Protein AF-A0A2V7G7F1-F1 (afdb_monomer_lite)

Structure (mmCIF, N/CA/C/O backbone):
data_AF-A0A2V7G7F1-F1
#
_entry.id   AF-A0A2V7G7F1-F1
#
loop_
_atom_site.group_PDB
_atom_site.id
_atom_site.type_symbol
_atom_site.label_atom_id
_atom_site.label_alt_id
_atom_site.label_comp_id
_atom_site.label_asym_id
_atom_site.label_ent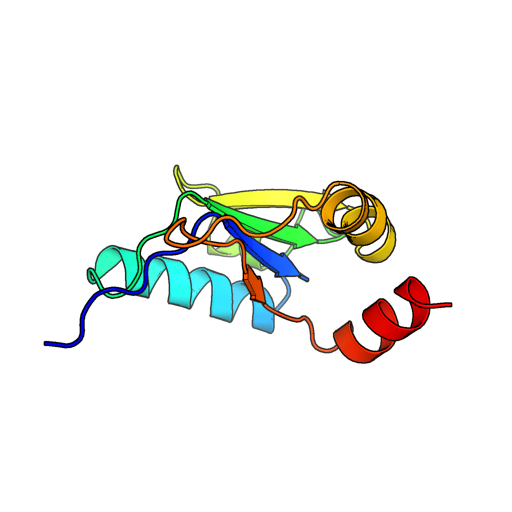ity_id
_atom_site.label_seq_id
_atom_site.pdbx_PDB_ins_code
_atom_site.Cartn_x
_atom_site.Cartn_y
_atom_site.Cartn_z
_atom_site.occupancy
_atom_site.B_iso_or_equiv
_atom_site.auth_seq_id
_atom_site.auth_comp_id
_atom_site.auth_asym_id
_atom_site.auth_atom_id
_atom_site.pdbx_PDB_model_num
ATOM 1 N N . MET A 1 1 ? -7.784 10.931 22.889 1.00 53.09 1 MET A N 1
ATOM 2 C CA . MET A 1 1 ? -7.395 9.841 21.968 1.00 53.09 1 MET A CA 1
ATOM 3 C C . MET A 1 1 ? -7.402 10.437 20.573 1.00 53.09 1 MET A C 1
ATOM 5 O O . MET A 1 1 ? -8.347 11.156 20.287 1.00 53.09 1 MET A O 1
ATOM 9 N N . SER A 1 2 ? -6.351 10.255 19.772 1.00 69.06 2 SER A N 1
ATOM 10 C CA . SER A 1 2 ? -6.342 10.740 18.385 1.00 69.06 2 SER A CA 1
ATOM 11 C C . SER A 1 2 ? -7.410 10.019 17.562 1.00 69.06 2 SER A C 1
ATOM 13 O O . SER A 1 2 ? -7.611 8.818 17.755 1.00 69.06 2 SER A O 1
ATOM 15 N N . GLU A 1 3 ? -8.092 10.766 16.697 1.00 82.38 3 GLU A N 1
ATOM 16 C CA . GLU A 1 3 ? -9.078 10.251 15.744 1.00 82.38 3 GLU A CA 1
ATOM 17 C C . GLU A 1 3 ? -8.420 9.252 14.780 1.00 82.38 3 GLU A C 1
ATOM 19 O O . GLU A 1 3 ? -7.243 9.399 14.432 1.00 82.38 3 GLU A O 1
ATOM 24 N N . ALA A 1 4 ? -9.153 8.199 14.408 1.00 86.81 4 ALA A N 1
ATOM 25 C CA . ALA A 1 4 ? -8.658 7.184 13.487 1.00 86.81 4 ALA A CA 1
ATOM 26 C C . ALA A 1 4 ? -8.526 7.773 12.078 1.00 86.81 4 ALA A C 1
ATOM 28 O O . ALA A 1 4 ? -9.436 8.429 11.573 1.00 86.81 4 ALA A O 1
ATOM 29 N N . ILE A 1 5 ? -7.394 7.517 11.426 1.00 90.25 5 ILE A N 1
AT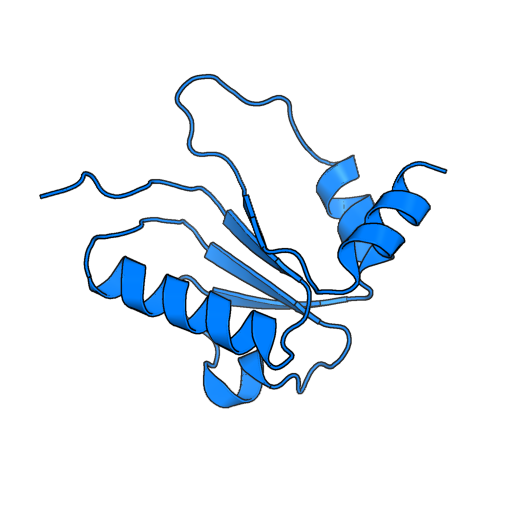OM 30 C CA . ILE A 1 5 ? -7.192 7.949 10.041 1.00 90.25 5 ILE A CA 1
ATOM 31 C C . ILE A 1 5 ? -8.035 7.047 9.140 1.00 90.25 5 ILE A C 1
ATOM 33 O O . ILE A 1 5 ? -7.857 5.830 9.165 1.00 90.25 5 ILE A O 1
ATOM 37 N N . THR A 1 6 ? -8.924 7.636 8.340 1.00 94.62 6 THR A N 1
ATOM 38 C CA . THR A 1 6 ? -9.756 6.894 7.383 1.00 94.62 6 THR A CA 1
ATOM 39 C C . THR A 1 6 ? -9.173 7.017 5.981 1.00 94.62 6 THR A C 1
ATOM 41 O O . THR A 1 6 ? -8.991 8.119 5.465 1.00 94.62 6 THR A O 1
ATOM 44 N N . MET A 1 7 ? -8.883 5.876 5.369 1.00 95.12 7 MET A N 1
ATOM 45 C CA . MET A 1 7 ? -8.355 5.742 4.012 1.00 95.12 7 MET A CA 1
ATOM 46 C C . MET A 1 7 ? -9.307 4.864 3.199 1.00 95.12 7 MET A C 1
ATOM 48 O O . MET A 1 7 ? -10.164 4.178 3.758 1.00 95.12 7 MET A O 1
ATOM 52 N N . ARG A 1 8 ? -9.174 4.868 1.875 1.00 95.44 8 ARG A N 1
ATOM 53 C CA . ARG A 1 8 ? -9.891 3.926 1.017 1.00 95.44 8 ARG A CA 1
ATOM 54 C C . ARG A 1 8 ? -9.049 2.671 0.816 1.00 95.44 8 ARG A C 1
ATOM 56 O O . ARG A 1 8 ? -9.170 1.765 1.635 1.00 95.44 8 ARG A O 1
ATOM 63 N N . ASP A 1 9 ? -8.177 2.620 -0.184 1.00 96.69 9 ASP A N 1
ATOM 64 C CA . ASP A 1 9 ? -7.206 1.534 -0.334 1.00 96.69 9 ASP A CA 1
ATOM 65 C C . ASP A 1 9 ? -5.788 1.998 0.011 1.00 96.69 9 ASP A C 1
ATOM 67 O O . ASP A 1 9 ? -5.429 3.161 -0.172 1.00 96.69 9 ASP A O 1
ATOM 71 N N . VAL A 1 10 ? -4.959 1.078 0.503 1.00 98.00 10 VAL A N 1
ATOM 72 C CA . VAL A 1 10 ? -3.537 1.320 0.763 1.00 98.00 10 VAL A CA 1
ATOM 73 C C . VAL A 1 10 ? -2.708 0.352 -0.067 1.00 98.00 10 VAL A C 1
ATOM 75 O O . VAL A 1 10 ? -2.623 -0.839 0.231 1.00 98.00 10 VAL A O 1
ATOM 78 N N . VAL A 1 11 ? -2.081 0.865 -1.117 1.00 97.94 11 VAL A N 1
ATOM 79 C CA . VAL A 1 11 ? -1.223 0.098 -2.016 1.00 97.94 11 VAL A CA 1
ATOM 80 C C . VAL A 1 11 ? 0.190 0.058 -1.446 1.00 97.94 11 VAL A C 1
ATOM 82 O O . VAL A 1 11 ? 0.835 1.092 -1.293 1.00 97.94 11 VAL A O 1
ATOM 85 N N . VAL A 1 12 ? 0.697 -1.131 -1.145 1.00 98.00 12 VAL A N 1
ATOM 86 C CA . VAL A 1 12 ? 2.064 -1.350 -0.667 1.00 98.00 12 VAL A CA 1
ATOM 87 C C . VAL A 1 12 ? 2.892 -1.933 -1.801 1.00 98.00 12 VAL A C 1
ATOM 89 O O . VAL A 1 12 ? 2.659 -3.064 -2.225 1.00 98.00 12 VAL A O 1
ATOM 92 N N . ILE A 1 13 ? 3.870 -1.168 -2.284 1.00 97.50 13 ILE A N 1
ATOM 93 C CA . ILE A 1 13 ? 4.713 -1.592 -3.404 1.00 97.50 13 ILE A CA 1
ATOM 94 C C . ILE A 1 13 ? 5.894 -2.404 -2.882 1.00 97.50 13 ILE A C 1
ATOM 96 O O . ILE A 1 13 ? 6.732 -1.913 -2.123 1.00 97.50 13 ILE A O 1
ATOM 100 N N . GLY A 1 14 ? 5.949 -3.657 -3.320 1.00 97.44 14 GLY A N 1
ATOM 101 C CA . GLY A 1 14 ? 6.902 -4.670 -2.901 1.00 97.44 14 GLY A CA 1
ATOM 102 C C . GLY A 1 14 ? 6.520 -5.315 -1.573 1.00 97.44 14 GLY A C 1
ATOM 103 O O . GLY A 1 14 ? 6.498 -4.671 -0.535 1.00 97.44 14 GLY A O 1
ATOM 104 N N . GLY A 1 15 ? 6.315 -6.625 -1.577 1.00 97.19 15 GLY A N 1
ATOM 105 C CA . GLY A 1 15 ? 6.121 -7.508 -0.431 1.00 97.19 15 GLY A CA 1
ATOM 106 C C . GLY A 1 15 ? 7.420 -8.002 0.216 1.00 97.19 15 GLY A C 1
ATOM 107 O O . GLY A 1 15 ? 7.394 -8.982 0.958 1.00 97.19 15 GLY A O 1
ATOM 108 N N . GLY A 1 16 ? 8.558 -7.346 -0.035 1.00 96.25 16 GLY A N 1
ATOM 109 C CA . GLY A 1 16 ? 9.832 -7.583 0.654 1.00 96.25 16 GLY A CA 1
ATOM 110 C C . GLY A 1 16 ? 9.817 -7.167 2.136 1.00 96.25 16 GLY A C 1
ATOM 111 O O . GLY A 1 16 ? 8.767 -7.068 2.771 1.00 96.25 16 GLY A O 1
ATOM 112 N N . CYS A 1 17 ? 10.989 -6.905 2.727 1.00 95.88 17 CYS A N 1
ATOM 113 C CA . CYS A 1 17 ? 11.098 -6.577 4.158 1.00 95.88 17 CYS A CA 1
ATOM 114 C C . CYS A 1 17 ? 10.291 -5.329 4.563 1.00 95.88 17 CYS A C 1
ATOM 116 O O . CYS A 1 17 ? 9.551 -5.378 5.545 1.00 95.88 17 CYS A O 1
ATOM 118 N N . TYR A 1 18 ? 10.390 -4.241 3.795 1.00 95.12 18 TYR A N 1
ATOM 119 C CA . TYR A 1 18 ? 9.677 -2.996 4.081 1.00 95.12 18 TYR A CA 1
ATOM 120 C C . TYR A 1 18 ? 8.168 -3.136 3.888 1.00 95.12 18 TYR A C 1
ATOM 122 O O . TYR A 1 18 ? 7.411 -2.756 4.777 1.00 95.12 18 TYR A O 1
ATOM 130 N N . GLY A 1 19 ? 7.714 -3.732 2.783 1.00 97.06 19 GLY A N 1
ATOM 131 C CA . GLY A 1 19 ? 6.280 -3.920 2.565 1.00 97.06 19 GLY A CA 1
ATOM 132 C C . GLY A 1 19 ? 5.638 -4.852 3.578 1.00 97.06 19 GLY A C 1
ATOM 133 O O . GLY A 1 19 ? 4.576 -4.532 4.104 1.00 97.06 19 GLY A O 1
ATOM 134 N N . THR A 1 20 ? 6.317 -5.946 3.942 1.00 98.06 20 THR A N 1
ATOM 135 C CA . THR A 1 20 ? 5.866 -6.832 5.029 1.00 98.06 20 THR A CA 1
ATOM 136 C C . THR A 1 20 ? 5.717 -6.053 6.333 1.00 98.06 20 THR A C 1
ATOM 138 O O . THR A 1 20 ? 4.708 -6.174 7.029 1.00 98.06 20 THR A O 1
ATOM 141 N N . PHE A 1 21 ? 6.703 -5.210 6.655 1.00 97.38 21 PHE A N 1
ATOM 142 C CA . PHE A 1 21 ? 6.650 -4.373 7.843 1.00 97.38 21 PHE A CA 1
ATOM 143 C C . PHE A 1 21 ? 5.452 -3.415 7.807 1.00 97.38 21 PHE A C 1
ATOM 145 O O . PHE A 1 21 ? 4.655 -3.423 8.745 1.00 97.38 21 PHE A O 1
ATOM 152 N N . TYR A 1 22 ? 5.282 -2.631 6.739 1.00 97.62 22 TYR A N 1
ATOM 153 C CA . TYR A 1 22 ? 4.206 -1.641 6.646 1.00 97.62 22 TYR A CA 1
ATOM 154 C C . TYR A 1 22 ? 2.814 -2.274 6.584 1.00 97.62 22 TYR A C 1
ATOM 156 O O . TYR A 1 22 ? 1.934 -1.847 7.331 1.00 97.62 22 TYR A O 1
ATOM 164 N N . ALA A 1 23 ? 2.620 -3.333 5.792 1.00 98.00 23 ALA A N 1
ATOM 165 C CA . ALA A 1 23 ? 1.362 -4.080 5.762 1.00 98.00 23 ALA A CA 1
ATOM 166 C C . ALA A 1 23 ? 1.015 -4.649 7.151 1.00 98.00 23 ALA A C 1
ATOM 168 O O . ALA A 1 23 ? -0.125 -4.552 7.606 1.00 98.00 23 ALA A O 1
ATOM 169 N N . GLY A 1 24 ? 2.015 -5.152 7.883 1.00 98.06 24 GLY A N 1
ATOM 170 C CA . GLY A 1 24 ? 1.845 -5.593 9.266 1.00 98.06 24 GLY A CA 1
ATOM 171 C C . GLY A 1 24 ? 1.502 -4.455 10.237 1.00 98.06 24 GLY A C 1
ATOM 172 O O . GLY A 1 24 ? 0.700 -4.652 11.151 1.00 98.06 24 GLY A O 1
ATOM 173 N N . GLN A 1 25 ? 2.074 -3.257 10.065 1.00 97.62 25 GLN A N 1
ATOM 174 C CA . GLN A 1 25 ? 1.713 -2.087 10.877 1.00 97.62 25 GLN A CA 1
ATOM 175 C C . GLN A 1 25 ? 0.288 -1.608 10.588 1.00 97.62 25 GLN A C 1
ATOM 177 O O . GLN A 1 25 ? -0.430 -1.288 11.531 1.00 97.62 25 GLN A O 1
ATOM 182 N N . LEU A 1 26 ? -0.148 -1.616 9.327 1.00 97.50 26 LEU A N 1
ATOM 183 C CA . LEU A 1 26 ? -1.517 -1.260 8.944 1.00 97.50 26 LEU A CA 1
ATOM 184 C C . LEU A 1 26 ? -2.537 -2.225 9.553 1.00 97.50 26 LEU A C 1
ATOM 186 O O . LEU A 1 26 ? -3.545 -1.779 10.103 1.00 97.50 26 LEU A O 1
ATOM 190 N N . ALA A 1 27 ? -2.259 -3.531 9.535 1.00 97.69 27 ALA A N 1
ATOM 191 C CA . ALA A 1 27 ? -3.111 -4.528 10.187 1.00 97.69 27 ALA A CA 1
ATOM 192 C C . ALA A 1 27 ? -3.204 -4.285 11.705 1.00 97.69 27 ALA A C 1
ATOM 194 O O . ALA A 1 27 ? -4.289 -4.271 12.285 1.00 97.69 27 ALA A O 1
ATOM 195 N N . LYS A 1 28 ? -2.067 -4.009 12.359 1.00 97.62 28 LYS A N 1
ATOM 196 C CA . LYS A 1 28 ? -2.025 -3.666 13.792 1.00 97.62 28 LYS A CA 1
ATOM 197 C C . LYS A 1 28 ? -2.744 -2.356 14.106 1.00 97.62 28 LYS A C 1
ATOM 199 O O . LYS A 1 28 ? -3.332 -2.244 15.177 1.00 97.62 28 LYS A O 1
ATOM 204 N N . ALA A 1 29 ? -2.660 -1.364 13.224 1.00 96.75 29 ALA A N 1
ATOM 205 C CA . ALA A 1 29 ? -3.323 -0.079 13.396 1.00 96.75 29 ALA A CA 1
ATOM 206 C C . ALA A 1 29 ? -4.844 -0.231 13.308 1.00 96.75 29 ALA A C 1
ATOM 208 O O . ALA A 1 29 ? -5.545 0.304 14.165 1.00 96.75 29 ALA A O 1
ATOM 209 N N . LYS A 1 30 ? -5.338 -1.017 12.346 1.00 96.44 30 LYS A N 1
ATOM 210 C CA . LYS A 1 30 ? -6.764 -1.328 12.208 1.00 96.44 30 LYS A CA 1
ATOM 211 C C . LYS A 1 30 ? -7.305 -2.130 13.386 1.00 96.44 30 LYS A C 1
ATOM 213 O O . LYS A 1 30 ? -8.293 -1.733 13.983 1.00 96.44 30 LYS A O 1
ATOM 218 N N . ALA A 1 31 ? -6.575 -3.148 13.844 1.00 96.25 31 ALA A N 1
ATOM 219 C CA . ALA A 1 31 ? -6.931 -3.904 15.052 1.00 96.25 31 ALA A CA 1
ATOM 220 C C . ALA A 1 31 ? -6.918 -3.077 16.359 1.00 96.25 31 ALA A C 1
ATOM 222 O O . ALA A 1 31 ? -7.362 -3.563 17.396 1.00 96.25 31 ALA A O 1
ATOM 223 N N . LYS A 1 32 ? -6.359 -1.860 16.339 1.00 96.56 32 LYS A N 1
ATOM 224 C CA . LYS A 1 32 ? -6.284 -0.937 17.484 1.00 96.56 32 LYS A CA 1
ATOM 225 C C . LYS A 1 32 ? -7.136 0.321 17.293 1.00 96.56 32 LYS A C 1
ATOM 227 O O . LYS A 1 32 ? -6.910 1.301 18.010 1.00 96.56 32 LYS A O 1
ATOM 232 N N . ASP A 1 33 ? -8.019 0.332 16.294 1.00 95.94 33 ASP A N 1
ATOM 233 C CA . ASP A 1 33 ? -8.871 1.474 15.943 1.00 95.94 33 ASP A CA 1
ATOM 234 C C . ASP A 1 33 ? -8.069 2.773 15.725 1.00 95.94 33 ASP A C 1
ATOM 236 O O . ASP A 1 33 ? -8.486 3.874 16.085 1.00 95.94 33 ASP A O 1
ATOM 240 N N . LYS A 1 34 ? -6.846 2.648 15.189 1.00 96.44 34 LYS A N 1
ATOM 241 C CA . LYS A 1 34 ? -5.972 3.783 14.836 1.00 96.44 34 LYS A CA 1
ATOM 242 C C . LYS A 1 34 ? -6.030 4.142 13.360 1.00 96.44 34 LYS A C 1
ATOM 244 O O . LYS A 1 34 ? -5.673 5.262 13.000 1.00 96.44 34 LYS A O 1
ATOM 249 N N . ALA A 1 35 ? -6.468 3.207 12.529 1.00 95.75 35 ALA A N 1
ATOM 250 C CA . ALA A 1 35 ? -6.667 3.400 11.106 1.00 95.75 35 ALA A CA 1
ATOM 251 C C . ALA A 1 35 ? -7.883 2.594 10.653 1.00 95.75 35 ALA A C 1
ATOM 253 O O . ALA A 1 35 ? -8.083 1.481 11.132 1.00 95.75 35 ALA A O 1
ATOM 254 N N . ASP A 1 36 ? -8.633 3.126 9.699 1.00 96.56 36 ASP A N 1
ATOM 255 C CA . ASP A 1 36 ? -9.599 2.355 8.930 1.00 96.56 36 ASP A CA 1
ATOM 256 C C . ASP A 1 36 ? -9.300 2.479 7.434 1.00 96.56 36 ASP A C 1
ATOM 258 O O . ASP A 1 36 ? -8.799 3.500 6.958 1.00 96.56 36 ASP A O 1
ATOM 262 N N . TYR A 1 37 ? -9.550 1.394 6.714 1.00 96.88 37 TYR A N 1
ATOM 263 C CA . TYR A 1 37 ? -9.347 1.270 5.276 1.00 96.88 37 TYR A CA 1
ATOM 264 C C . TYR A 1 37 ? -10.168 0.115 4.728 1.00 96.88 37 TYR A C 1
ATOM 266 O O . TYR A 1 37 ? -10.432 -0.871 5.419 1.00 96.88 37 TYR A O 1
ATOM 274 N N . ARG A 1 38 ? -10.527 0.207 3.454 1.00 96.81 38 ARG A N 1
ATOM 275 C CA . ARG A 1 38 ? -11.199 -0.868 2.735 1.00 96.81 38 ARG A CA 1
ATOM 276 C C . ARG A 1 38 ? -10.257 -2.043 2.493 1.00 96.81 38 ARG A C 1
ATOM 278 O O . ARG A 1 38 ? -10.635 -3.173 2.783 1.00 96.81 38 ARG A O 1
ATOM 285 N N . CYS A 1 39 ? -9.057 -1.792 1.967 1.00 97.56 39 CYS A N 1
ATOM 286 C CA . CYS A 1 39 ? -8.120 -2.863 1.629 1.00 97.56 39 CYS A CA 1
ATOM 287 C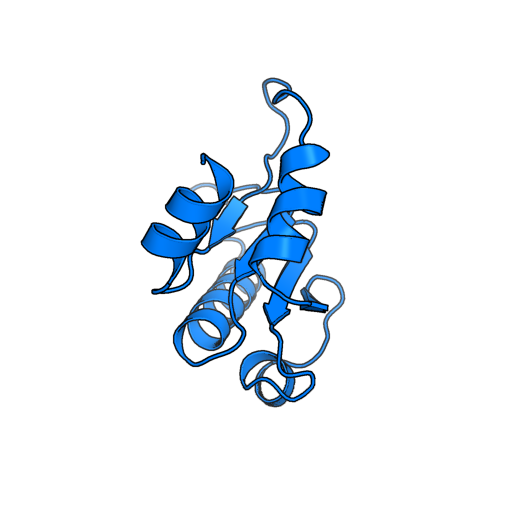 C . CYS A 1 39 ? -6.655 -2.402 1.627 1.00 97.56 39 CYS A C 1
ATOM 289 O O . CYS A 1 39 ? -6.344 -1.305 1.170 1.00 97.56 39 CYS A O 1
ATOM 291 N N . VAL A 1 40 ? -5.748 -3.268 2.085 1.00 98.44 40 VAL A N 1
ATOM 292 C CA . VAL A 1 40 ? -4.309 -3.196 1.808 1.00 98.44 40 VAL A CA 1
ATOM 293 C C . VAL A 1 40 ? -3.993 -4.097 0.619 1.00 98.44 40 VAL A C 1
ATOM 295 O O . VAL A 1 40 ? -4.193 -5.308 0.688 1.00 98.44 40 VAL A O 1
ATOM 298 N N . ILE A 1 41 ? -3.456 -3.525 -0.452 1.00 98.38 41 ILE A N 1
ATOM 299 C CA . ILE A 1 41 ? -3.077 -4.256 -1.665 1.00 98.38 41 ILE A CA 1
ATOM 300 C C . ILE A 1 41 ? -1.554 -4.326 -1.702 1.00 98.38 41 ILE A C 1
ATOM 302 O O . ILE A 1 41 ? -0.895 -3.309 -1.912 1.00 98.38 41 ILE A O 1
ATOM 306 N N . VAL A 1 42 ? -0.977 -5.505 -1.473 1.00 98.44 42 VAL A N 1
ATOM 307 C CA . VAL A 1 42 ? 0.473 -5.702 -1.607 1.00 98.44 42 VAL A CA 1
ATOM 308 C C . VAL A 1 42 ? 0.781 -6.116 -3.040 1.00 98.44 42 VAL A C 1
ATOM 310 O O . VAL A 1 42 ? 0.339 -7.175 -3.479 1.00 98.44 42 VAL A O 1
ATOM 313 N N . VAL A 1 43 ? 1.550 -5.295 -3.752 1.00 98.25 43 VAL A N 1
ATOM 314 C CA . VAL A 1 43 ? 1.930 -5.541 -5.149 1.00 98.25 43 VAL A CA 1
ATOM 315 C C . VAL A 1 43 ? 3.375 -6.012 -5.201 1.00 98.25 43 VAL A C 1
ATOM 317 O O . VAL A 1 43 ? 4.286 -5.270 -4.830 1.00 98.25 43 VAL A O 1
ATOM 320 N N . ASP A 1 44 ? 3.618 -7.232 -5.659 1.00 97.75 44 ASP A N 1
ATOM 321 C CA . ASP A 1 44 ? 4.973 -7.765 -5.828 1.00 97.75 44 ASP A CA 1
ATOM 322 C C . ASP A 1 44 ? 5.085 -8.576 -7.122 1.00 97.75 44 ASP A C 1
ATOM 324 O O . ASP A 1 44 ? 4.095 -9.088 -7.631 1.00 97.75 44 ASP A O 1
ATOM 328 N N . GLN A 1 45 ? 6.297 -8.688 -7.654 1.00 96.25 45 GLN A N 1
ATOM 329 C CA . GLN A 1 45 ? 6.585 -9.517 -8.822 1.00 96.25 45 GLN A CA 1
ATOM 330 C C . GLN A 1 45 ? 6.692 -11.001 -8.433 1.00 96.25 45 GLN A C 1
ATOM 332 O O . GLN A 1 45 ? 6.403 -11.880 -9.240 1.00 96.25 45 GLN A O 1
ATOM 337 N N . ASP A 1 46 ? 7.104 -11.280 -7.194 1.00 97.12 46 ASP A N 1
ATOM 338 C CA . ASP A 1 46 ? 7.201 -12.618 -6.619 1.00 97.12 46 ASP A CA 1
ATOM 339 C C . ASP A 1 46 ? 5.849 -13.040 -6.022 1.00 97.12 46 ASP A C 1
ATOM 341 O O . ASP A 1 46 ? 5.403 -12.514 -4.997 1.00 97.12 46 ASP A O 1
ATOM 345 N N . GLU A 1 47 ? 5.205 -14.045 -6.627 1.00 97.06 47 GLU A N 1
ATOM 346 C CA . GLU A 1 47 ? 3.988 -14.668 -6.086 1.00 97.06 47 GLU A CA 1
ATOM 347 C C . GLU A 1 47 ? 4.205 -15.183 -4.659 1.00 97.06 47 GLU A C 1
ATOM 349 O O . GLU A 1 47 ? 3.310 -15.119 -3.815 1.00 97.06 47 GLU A O 1
ATOM 354 N N . GLY A 1 48 ? 5.418 -15.640 -4.361 1.00 97.19 48 GLY A N 1
ATOM 355 C CA . GLY A 1 48 ? 5.814 -16.125 -3.059 1.00 97.19 48 GLY A CA 1
ATOM 356 C C . GLY A 1 48 ? 6.306 -15.043 -2.112 1.00 97.19 48 GLY A C 1
ATOM 357 O O . GLY A 1 48 ? 6.880 -15.436 -1.103 1.00 97.19 48 GLY A O 1
ATOM 358 N N . CYS A 1 49 ? 6.135 -13.741 -2.378 1.00 97.69 49 CYS A N 1
ATOM 359 C CA . CYS A 1 49 ? 6.791 -12.671 -1.618 1.00 97.69 49 CYS A CA 1
ATOM 360 C C . CYS A 1 49 ? 6.626 -12.799 -0.090 1.00 97.69 49 CYS A C 1
ATOM 362 O O . CYS A 1 49 ? 5.672 -13.378 0.445 1.00 97.69 49 CYS A O 1
ATOM 364 N N . ARG A 1 50 ? 7.583 -12.231 0.654 1.00 98.12 50 ARG A N 1
ATOM 365 C CA . ARG A 1 50 ? 7.656 -12.369 2.118 1.00 98.12 50 ARG A CA 1
ATOM 366 C C . ARG A 1 50 ? 6.356 -11.957 2.813 1.00 98.12 50 ARG A C 1
ATOM 368 O O . ARG A 1 50 ? 5.902 -12.678 3.699 1.00 98.12 50 ARG A O 1
ATOM 375 N N . ALA A 1 51 ? 5.742 -10.859 2.382 1.00 98.19 51 ALA A N 1
ATOM 376 C CA . ALA A 1 51 ? 4.491 -10.368 2.943 1.00 98.19 51 ALA A CA 1
ATOM 377 C C . ALA A 1 51 ? 3.363 -11.401 2.815 1.00 98.19 51 ALA A C 1
ATOM 379 O O . ALA A 1 51 ? 2.621 -11.602 3.775 1.00 98.19 51 ALA A O 1
ATOM 380 N N . ARG A 1 52 ? 3.268 -12.103 1.676 1.00 98.31 52 ARG A N 1
ATOM 381 C CA . ARG A 1 52 ? 2.265 -13.156 1.471 1.00 98.31 52 ARG A CA 1
ATOM 382 C C . ARG A 1 52 ? 2.499 -14.329 2.414 1.00 98.31 52 ARG A C 1
ATOM 384 O O . ARG A 1 52 ? 1.563 -14.779 3.066 1.00 98.31 52 ARG A O 1
ATOM 391 N N . ARG A 1 53 ? 3.749 -14.783 2.538 1.00 98.12 53 ARG A N 1
ATOM 392 C CA . ARG A 1 53 ? 4.113 -15.917 3.407 1.00 98.12 53 ARG A CA 1
ATOM 393 C C . ARG A 1 53 ? 3.895 -15.630 4.893 1.00 98.12 53 ARG A C 1
ATOM 395 O O . ARG A 1 53 ? 3.495 -16.527 5.624 1.00 98.12 53 ARG A O 1
ATOM 402 N N . GLU A 1 54 ? 4.195 -14.413 5.342 1.00 98.19 54 GLU A N 1
ATOM 403 C CA . GLU A 1 54 ? 4.144 -14.058 6.768 1.00 98.19 54 GLU A CA 1
ATOM 404 C C . GLU A 1 54 ? 2.777 -13.543 7.220 1.00 98.19 54 GLU A C 1
ATOM 406 O O . GLU A 1 54 ? 2.384 -13.792 8.358 1.00 98.19 54 GLU A O 1
ATOM 411 N N . LEU A 1 55 ? 2.063 -12.807 6.365 1.00 97.38 55 LEU A N 1
ATOM 412 C CA . LEU A 1 55 ? 0.798 -12.173 6.738 1.00 97.38 55 LEU A CA 1
ATOM 413 C C . LEU A 1 55 ? -0.418 -12.942 6.214 1.00 97.38 55 LEU A C 1
ATOM 415 O O . LEU A 1 55 ? -1.461 -12.913 6.863 1.00 97.38 55 LEU A O 1
ATOM 419 N N . GLY A 1 56 ? -0.311 -13.614 5.064 1.00 95.69 56 GLY A N 1
ATOM 420 C CA . GLY A 1 56 ? -1.433 -14.293 4.408 1.00 95.69 56 GLY A CA 1
ATOM 421 C C . GLY A 1 56 ? -2.563 -13.351 3.976 1.00 95.69 56 GLY A C 1
ATOM 422 O O . GLY A 1 56 ? -2.539 -12.151 4.264 1.00 95.69 56 GLY A O 1
ATOM 423 N N . GLU A 1 57 ? -3.556 -13.896 3.277 1.00 93.25 57 GLU A N 1
ATOM 424 C CA . GLU A 1 57 ? -4.782 -13.182 2.886 1.00 93.25 57 GLU A CA 1
ATOM 425 C C . GLU A 1 57 ? -5.620 -12.784 4.113 1.00 93.25 57 GLU A C 1
ATOM 427 O O . GLU A 1 57 ? -5.609 -13.468 5.141 1.00 93.25 57 GLU A O 1
ATOM 432 N N . ALA A 1 58 ? -6.374 -11.691 4.003 1.00 95.75 58 ALA A N 1
ATOM 433 C CA . ALA A 1 58 ? -7.369 -11.285 4.996 1.00 95.75 58 ALA A CA 1
ATOM 434 C C . ALA A 1 58 ? -8.547 -10.569 4.309 1.00 95.75 58 ALA A C 1
ATOM 436 O O . ALA A 1 58 ? -8.404 -10.126 3.173 1.00 95.75 58 ALA A O 1
ATOM 437 N N . PRO A 1 59 ? -9.708 -10.391 4.969 1.00 96.25 59 PRO A N 1
ATOM 438 C CA . PRO A 1 59 ? -10.831 -9.656 4.374 1.00 96.25 59 PRO A CA 1
ATOM 439 C C . PRO A 1 59 ? -10.478 -8.233 3.907 1.00 96.25 59 PRO A C 1
ATOM 441 O O . PRO A 1 59 ? -11.126 -7.698 3.014 1.00 96.25 59 PRO A O 1
ATOM 444 N N . ASP A 1 60 ? -9.455 -7.632 4.511 1.00 97.31 60 ASP A N 1
ATOM 445 C CA . ASP A 1 60 ? -8.953 -6.285 4.253 1.00 97.31 60 ASP A CA 1
ATOM 446 C C . ASP A 1 60 ? -7.513 -6.273 3.707 1.00 97.31 60 ASP A C 1
ATOM 448 O O . ASP A 1 60 ? -6.866 -5.226 3.715 1.00 97.31 60 ASP A O 1
ATOM 452 N N . ARG A 1 61 ? -6.990 -7.410 3.226 1.00 98.06 61 ARG A N 1
ATOM 453 C CA . ARG A 1 61 ? -5.663 -7.495 2.603 1.00 98.06 61 ARG A CA 1
ATOM 454 C C . ARG A 1 61 ? -5.655 -8.486 1.453 1.00 98.06 61 ARG A C 1
ATOM 456 O O . ARG A 1 61 ? -6.036 -9.633 1.648 1.00 98.06 61 ARG A O 1
ATOM 463 N N . THR A 1 62 ? -5.130 -8.046 0.316 1.00 98.12 62 THR A N 1
ATOM 464 C CA . THR A 1 62 ? -4.945 -8.859 -0.888 1.00 98.12 62 THR A CA 1
ATOM 465 C C . THR A 1 62 ? -3.526 -8.731 -1.434 1.00 98.12 62 THR A C 1
ATOM 467 O O . THR A 1 62 ? -2.795 -7.790 -1.098 1.00 98.12 62 THR A O 1
ATOM 470 N N . PHE A 1 63 ? -3.141 -9.671 -2.292 1.00 98.38 63 PHE A N 1
ATOM 471 C CA . PHE A 1 63 ? -1.844 -9.698 -2.954 1.00 98.38 63 PHE A CA 1
ATOM 472 C C . PHE A 1 63 ? -2.007 -9.734 -4.467 1.00 98.38 63 PHE A C 1
ATOM 474 O O . PHE A 1 63 ? -2.565 -10.680 -5.027 1.00 98.38 63 PHE A O 1
ATOM 481 N N . GLU A 1 64 ? -1.430 -8.744 -5.136 1.00 97.94 64 GLU A N 1
ATOM 482 C CA . GLU A 1 64 ? -1.379 -8.691 -6.588 1.00 97.94 64 GLU A CA 1
ATOM 483 C C . GLU A 1 64 ? 0.018 -9.057 -7.085 1.00 97.94 64 GLU A C 1
ATOM 485 O O . GLU A 1 64 ? 1.016 -8.477 -6.651 1.00 97.94 64 GLU A O 1
ATOM 490 N N . VAL A 1 65 ? 0.076 -10.023 -8.004 1.00 98.19 65 VAL A N 1
ATOM 491 C CA . VAL A 1 65 ? 1.316 -10.392 -8.690 1.00 98.19 65 VAL A CA 1
ATOM 492 C C . VAL A 1 65 ? 1.424 -9.565 -9.963 1.00 98.19 65 VAL A C 1
ATOM 494 O O . VAL A 1 65 ? 0.682 -9.800 -10.916 1.00 98.19 65 VAL A O 1
ATOM 497 N N . SER A 1 66 ? 2.310 -8.573 -9.969 1.00 97.38 66 SER A N 1
ATOM 498 C CA . SER A 1 66 ? 2.497 -7.670 -11.107 1.00 97.38 66 SER A CA 1
ATOM 499 C C . SER A 1 66 ? 3.880 -7.033 -11.083 1.00 97.38 66 SER A C 1
ATOM 501 O O . SER A 1 66 ? 4.428 -6.740 -10.019 1.00 97.38 66 SER A O 1
ATOM 503 N N . ASP A 1 67 ? 4.399 -6.728 -12.274 1.00 94.69 67 ASP A N 1
ATOM 504 C CA . ASP A 1 67 ? 5.440 -5.714 -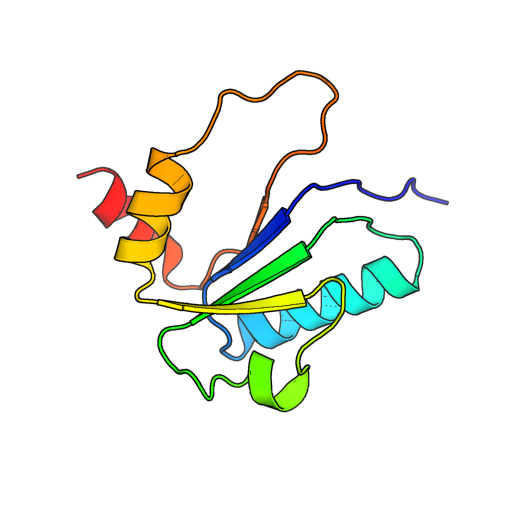12.412 1.00 94.69 67 ASP A CA 1
ATOM 505 C C . ASP A 1 67 ? 4.952 -4.370 -11.843 1.00 94.69 67 ASP A C 1
ATOM 507 O O . ASP A 1 67 ? 3.769 -4.026 -11.954 1.00 94.69 67 ASP A O 1
ATOM 511 N N . TRP A 1 68 ? 5.856 -3.631 -11.199 1.00 93.69 68 TRP A N 1
ATOM 512 C CA . TRP A 1 68 ? 5.507 -2.401 -10.490 1.00 93.69 68 TRP A CA 1
ATOM 513 C C . TRP A 1 68 ? 5.204 -1.249 -11.441 1.00 93.69 68 TRP A C 1
ATOM 515 O O . TRP A 1 68 ? 4.255 -0.506 -11.193 1.00 93.69 68 TRP A O 1
ATOM 525 N N . THR A 1 69 ? 5.956 -1.119 -12.533 1.00 91.25 69 THR A N 1
ATOM 526 C CA . THR A 1 69 ? 5.724 -0.077 -13.538 1.00 91.25 69 THR A CA 1
ATOM 527 C C . THR A 1 69 ? 4.401 -0.342 -14.252 1.00 91.25 69 THR A C 1
ATOM 529 O O . THR A 1 69 ? 3.528 0.524 -14.272 1.00 91.25 69 THR A O 1
ATOM 532 N N . ALA A 1 70 ? 4.166 -1.583 -14.690 1.00 92.56 70 ALA A N 1
ATOM 533 C CA . ALA A 1 70 ? 2.895 -1.974 -15.305 1.00 92.56 70 ALA A CA 1
ATOM 534 C C . ALA A 1 70 ? 1.685 -1.794 -14.365 1.00 92.56 70 ALA A C 1
ATOM 536 O O . ALA A 1 70 ? 0.596 -1.407 -14.802 1.00 92.56 70 ALA A O 1
ATOM 537 N N . TYR A 1 71 ? 1.858 -2.068 -13.066 1.00 94.19 71 TYR A N 1
ATOM 538 C CA . TYR A 1 71 ? 0.824 -1.802 -12.068 1.00 94.19 71 TYR A CA 1
ATOM 539 C C . TYR A 1 71 ? 0.520 -0.305 -11.982 1.00 94.19 71 TYR A C 1
ATOM 541 O O . TYR A 1 71 ? -0.650 0.085 -12.002 1.00 94.19 71 TYR A O 1
ATOM 549 N N . PHE A 1 72 ? 1.553 0.536 -11.904 1.00 91.50 72 PHE A N 1
ATOM 550 C CA . PHE A 1 72 ? 1.380 1.979 -11.804 1.00 91.50 72 PHE A CA 1
ATOM 551 C C . PHE A 1 72 ? 0.728 2.591 -13.033 1.00 91.50 72 PHE A C 1
ATOM 553 O O . PHE A 1 72 ? -0.200 3.377 -12.858 1.00 91.50 72 PHE A O 1
ATOM 560 N N . ASP A 1 73 ? 1.118 2.192 -14.241 1.00 91.44 73 ASP A N 1
ATOM 561 C CA . ASP A 1 73 ? 0.488 2.678 -15.472 1.00 91.44 73 ASP A CA 1
ATOM 562 C C . ASP A 1 73 ? -1.022 2.444 -15.453 1.00 91.44 73 ASP A C 1
ATOM 564 O O . ASP A 1 73 ? -1.818 3.334 -15.759 1.00 91.44 73 ASP A O 1
ATOM 568 N N . ARG A 1 74 ? -1.438 1.253 -15.017 1.00 92.75 74 ARG A N 1
ATOM 569 C CA . ARG A 1 74 ? -2.852 0.892 -14.934 1.00 92.75 74 ARG A CA 1
ATOM 570 C C . ARG A 1 74 ? -3.562 1.600 -13.777 1.00 92.75 74 ARG A C 1
ATOM 572 O O . ARG A 1 74 ? -4.672 2.097 -13.955 1.00 92.75 74 ARG A O 1
ATOM 579 N N . TYR A 1 75 ? -2.946 1.634 -12.597 1.00 92.75 75 TYR A N 1
ATOM 580 C CA . TYR A 1 75 ? -3.538 2.181 -11.376 1.00 92.75 75 TYR A CA 1
ATOM 581 C C . TYR A 1 75 ? -3.633 3.712 -11.415 1.00 92.75 75 TYR A C 1
ATOM 583 O O . TYR A 1 75 ? -4.711 4.275 -11.222 1.00 92.75 75 TYR A O 1
ATOM 591 N N . LEU A 1 76 ? -2.523 4.389 -11.716 1.00 90.56 76 LEU A N 1
ATOM 592 C CA . LEU A 1 76 ? -2.457 5.847 -11.819 1.00 90.56 76 LEU A CA 1
ATOM 593 C C . LEU A 1 76 ? -3.118 6.349 -13.107 1.00 90.56 76 LEU A C 1
ATOM 595 O O . LEU A 1 76 ? -3.777 7.387 -13.079 1.00 90.56 76 LEU A O 1
ATOM 599 N N . GLY A 1 77 ? -3.031 5.601 -14.213 1.00 89.75 77 GLY A N 1
ATOM 600 C CA . GLY A 1 77 ? -3.728 5.938 -15.459 1.00 89.75 77 GLY A CA 1
ATOM 601 C C . GLY A 1 77 ? -5.257 5.886 -15.344 1.00 89.75 77 GLY A C 1
ATOM 602 O O . GLY A 1 77 ? -5.957 6.605 -16.055 1.00 89.75 77 GLY A O 1
ATOM 603 N N . ALA A 1 78 ? -5.790 5.086 -14.415 1.00 89.56 78 ALA A N 1
ATOM 604 C CA . ALA A 1 78 ? -7.217 5.031 -14.095 1.00 89.56 78 ALA A CA 1
ATOM 605 C C . ALA A 1 78 ? -7.628 5.958 -12.932 1.00 89.56 78 ALA A C 1
ATOM 607 O O . ALA A 1 78 ? -8.805 5.964 -12.543 1.00 89.56 78 ALA A O 1
ATOM 608 N N . ALA A 1 79 ? -6.689 6.723 -12.361 1.00 87.62 79 ALA A N 1
ATOM 609 C CA . ALA A 1 79 ? -6.947 7.545 -11.187 1.00 87.62 79 ALA A CA 1
ATOM 610 C C . ALA A 1 79 ? -8.001 8.619 -11.485 1.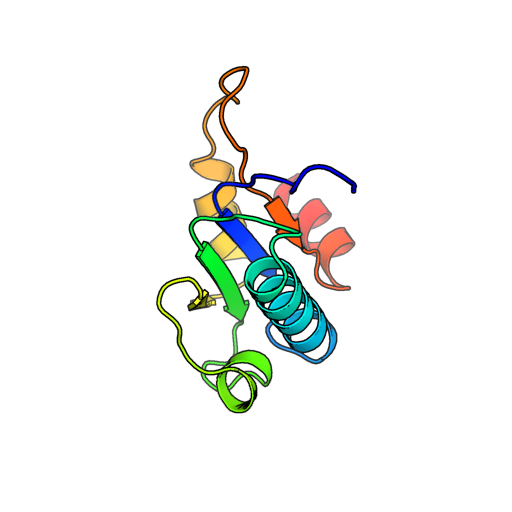00 87.62 79 ALA A C 1
ATOM 612 O O . ALA A 1 79 ? -7.956 9.341 -12.485 1.00 87.62 79 ALA A O 1
ATOM 613 N N . ARG A 1 80 ? -8.977 8.735 -10.584 1.00 86.69 80 ARG A N 1
ATOM 614 C CA . ARG A 1 80 ? -10.018 9.762 -10.661 1.00 86.69 80 ARG A CA 1
ATOM 615 C C . ARG A 1 80 ? -9.597 10.990 -9.868 1.00 86.69 80 ARG A C 1
ATOM 617 O O . ARG A 1 80 ? -8.790 10.909 -8.947 1.00 86.69 80 ARG A O 1
ATOM 624 N N . ARG A 1 81 ? -10.186 12.139 -10.208 1.00 87.44 81 ARG A N 1
ATOM 625 C CA . ARG A 1 81 ? -10.032 13.351 -9.396 1.00 87.44 81 ARG A CA 1
ATOM 626 C C . ARG A 1 81 ? -10.550 13.090 -7.984 1.00 87.44 81 ARG A C 1
ATOM 628 O O . ARG A 1 81 ? -11.632 12.525 -7.832 1.00 87.44 81 ARG A O 1
ATOM 635 N N . ALA A 1 82 ? -9.791 13.548 -6.993 1.00 87.44 82 ALA A N 1
ATOM 636 C CA . ALA A 1 82 ? -10.187 13.472 -5.597 1.00 87.44 82 ALA A CA 1
ATOM 637 C C . ALA A 1 82 ? -11.519 14.202 -5.380 1.00 87.44 82 ALA A C 1
ATOM 639 O O . ALA A 1 82 ? -11.688 15.354 -5.795 1.00 87.44 82 ALA A O 1
ATOM 640 N N . ILE A 1 83 ? -12.459 13.519 -4.732 1.00 89.25 83 ILE A N 1
ATOM 641 C CA . ILE A 1 83 ? -13.725 14.097 -4.290 1.00 89.25 83 ILE A CA 1
ATOM 642 C C . ILE A 1 83 ? -13.514 14.620 -2.863 1.00 89.25 83 ILE A C 1
ATOM 644 O O . ILE A 1 83 ? -13.021 13.871 -2.014 1.00 89.25 83 ILE A O 1
ATOM 648 N N . PRO A 1 84 ? -13.844 15.893 -2.572 1.00 88.69 84 PRO A N 1
ATOM 649 C CA . PRO A 1 84 ? -13.709 16.434 -1.226 1.00 88.69 84 PRO A CA 1
ATOM 650 C C . PRO A 1 84 ? -14.459 15.581 -0.200 1.00 88.69 84 PRO A C 1
ATOM 652 O O . PRO A 1 84 ? -15.587 15.172 -0.454 1.00 88.69 84 PRO A O 1
ATOM 655 N N . LEU A 1 85 ? -13.846 15.379 0.970 1.00 86.25 85 LEU A N 1
ATOM 656 C CA . LEU A 1 85 ? -14.398 14.635 2.114 1.00 86.25 85 LEU A CA 1
ATOM 657 C C . LEU A 1 85 ? -14.529 13.111 1.926 1.00 86.25 85 LEU A C 1
ATOM 659 O O . LEU A 1 85 ? -14.869 12.429 2.890 1.00 86.25 85 LEU A O 1
ATOM 663 N N . GLU A 1 86 ? -14.219 12.554 0.751 1.00 91.19 86 GLU A N 1
ATOM 664 C CA . GLU A 1 86 ? -14.119 11.100 0.591 1.00 91.19 86 GLU A CA 1
ATOM 665 C C . GLU A 1 86 ? -12.740 10.586 1.040 1.00 91.19 86 GLU A C 1
ATOM 667 O O . GLU A 1 86 ? -11.723 11.238 0.767 1.00 91.19 86 GLU A O 1
ATOM 672 N N . PRO A 1 87 ? -12.664 9.408 1.687 1.00 92.94 87 PRO A N 1
ATOM 673 C CA . PRO A 1 87 ? -11.392 8.745 1.944 1.00 92.94 87 PRO A CA 1
ATOM 674 C C . PRO A 1 87 ? -10.630 8.502 0.638 1.00 92.94 87 PRO A C 1
ATOM 676 O O . PRO A 1 87 ? -11.193 8.015 -0.343 1.00 92.94 87 PRO A O 1
ATOM 679 N N . GLN A 1 88 ? -9.346 8.848 0.633 1.00 94.12 88 GLN A N 1
ATOM 680 C CA . GLN A 1 88 ? -8.485 8.714 -0.541 1.00 94.12 88 GLN A CA 1
ATOM 681 C C . GLN A 1 88 ? -7.688 7.413 -0.496 1.00 94.12 88 GLN A C 1
ATOM 683 O O . GLN A 1 88 ? -7.524 6.807 0.567 1.00 94.12 88 GLN A O 1
ATOM 688 N N . ASP A 1 89 ? -7.187 7.005 -1.657 1.00 94.75 89 ASP A N 1
ATOM 689 C CA . ASP A 1 89 ? -6.239 5.904 -1.755 1.00 94.75 89 ASP A CA 1
ATOM 690 C C . ASP A 1 89 ? -4.816 6.385 -1.428 1.00 94.75 89 ASP A C 1
ATOM 692 O O . ASP A 1 89 ? -4.447 7.531 -1.691 1.00 94.75 89 ASP A O 1
ATOM 696 N N . TYR A 1 90 ? -4.007 5.499 -0.852 1.00 95.00 90 TYR A N 1
ATOM 697 C CA . TYR A 1 90 ? -2.647 5.783 -0.399 1.00 95.00 90 TYR A CA 1
ATOM 698 C C . TYR A 1 90 ? -1.660 4.810 -1.032 1.00 95.00 90 TYR A C 1
ATOM 700 O O . TYR A 1 90 ? -1.982 3.650 -1.274 1.00 95.00 90 TYR A O 1
ATOM 708 N N . ILE A 1 91 ? -0.431 5.274 -1.251 1.00 95.00 91 ILE A N 1
ATOM 709 C CA . ILE A 1 91 ? 0.679 4.439 -1.713 1.00 95.00 91 ILE A CA 1
ATOM 710 C C . ILE A 1 91 ? 1.763 4.450 -0.639 1.00 95.00 91 ILE A C 1
ATOM 712 O O . ILE A 1 91 ? 2.243 5.509 -0.234 1.00 95.00 91 ILE A O 1
ATOM 716 N N . VAL A 1 92 ? 2.165 3.263 -0.193 1.00 94.81 92 VAL A N 1
ATOM 717 C CA . VAL A 1 92 ? 3.360 3.056 0.619 1.00 94.81 92 VAL A CA 1
ATOM 718 C C . VAL A 1 92 ? 4.523 2.779 -0.335 1.00 94.81 92 VAL A C 1
ATOM 720 O O . VAL A 1 92 ? 4.522 1.746 -1.014 1.00 94.81 92 VAL A O 1
ATOM 723 N N . PRO A 1 93 ? 5.506 3.689 -0.414 1.00 87.81 93 PRO A N 1
ATOM 724 C CA . PRO A 1 93 ? 6.570 3.597 -1.397 1.00 87.81 93 PRO A CA 1
ATOM 725 C C . PRO A 1 93 ? 7.532 2.446 -1.085 1.00 87.81 93 PRO A C 1
ATOM 727 O O . PRO A 1 93 ? 7.957 2.260 0.058 1.00 87.81 93 PRO A O 1
ATOM 730 N N . SER A 1 94 ? 7.941 1.721 -2.127 1.00 88.25 94 SER A N 1
ATOM 731 C CA . SER A 1 94 ? 9.138 0.885 -2.077 1.00 88.25 94 SER A CA 1
ATOM 732 C C . SER A 1 94 ? 10.405 1.761 -2.074 1.00 88.25 94 SER A C 1
ATOM 734 O O . SER A 1 94 ? 10.369 2.903 -2.545 1.00 88.25 94 SER A O 1
ATOM 736 N N . PRO A 1 95 ? 11.564 1.243 -1.62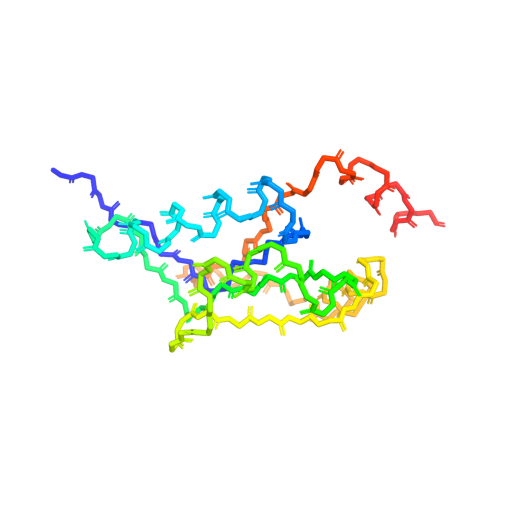0 1.00 85.94 95 PRO A N 1
ATOM 737 C CA . PRO A 1 95 ? 12.848 1.933 -1.775 1.00 85.94 95 PRO A CA 1
ATOM 738 C C . PRO A 1 95 ? 13.200 2.275 -3.233 1.00 85.94 95 PRO A C 1
ATOM 740 O O . PRO A 1 95 ? 14.003 3.171 -3.474 1.00 85.94 95 PRO A O 1
ATOM 743 N N . HIS A 1 96 ? 12.584 1.590 -4.200 1.00 83.94 96 HIS A N 1
ATOM 744 C CA . HIS A 1 96 ? 12.761 1.844 -5.627 1.00 83.94 96 HIS A CA 1
ATOM 745 C C . HIS A 1 96 ? 11.851 2.956 -6.168 1.00 83.94 96 HIS A C 1
ATOM 747 O O . HIS A 1 96 ? 11.996 3.329 -7.331 1.00 83.94 96 HIS A O 1
ATOM 753 N N . MET A 1 97 ? 10.945 3.528 -5.361 1.00 84.62 97 MET A N 1
ATOM 754 C CA . MET A 1 97 ? 9.985 4.523 -5.854 1.00 84.62 97 MET A CA 1
ATOM 755 C C . MET A 1 97 ? 10.577 5.718 -6.596 1.00 84.62 97 MET A C 1
ATOM 757 O O . MET A 1 97 ? 9.962 6.122 -7.578 1.00 84.62 97 MET A O 1
ATOM 761 N N . PRO A 1 98 ? 11.720 6.310 -6.200 1.00 86.50 98 PRO A N 1
ATOM 762 C CA . PRO A 1 98 ? 12.277 7.421 -6.965 1.00 86.50 98 PRO A CA 1
ATOM 763 C C . PRO A 1 98 ? 12.523 7.066 -8.440 1.00 86.50 98 PRO A C 1
ATOM 765 O O . PRO A 1 98 ? 12.283 7.893 -9.313 1.00 86.50 98 PRO A O 1
ATOM 768 N N . HIS A 1 99 ? 12.932 5.825 -8.720 1.00 85.31 99 HIS A N 1
ATOM 769 C CA . HIS A 1 99 ? 13.149 5.338 -10.082 1.00 85.31 99 HIS A CA 1
ATOM 770 C C . HIS A 1 99 ? 11.830 5.047 -10.801 1.00 85.31 99 HIS A C 1
ATOM 772 O O . HIS A 1 99 ? 11.650 5.497 -11.924 1.00 85.31 99 HIS A O 1
ATOM 778 N N . LEU A 1 100 ? 10.879 4.395 -10.129 1.00 83.94 100 LEU A N 1
ATOM 779 C CA . LEU A 1 100 ? 9.564 4.090 -10.709 1.00 83.94 100 LEU A CA 1
ATOM 780 C C . LEU A 1 100 ? 8.776 5.362 -11.057 1.00 83.94 100 LEU A C 1
ATOM 782 O O . LEU A 1 100 ? 8.126 5.430 -12.092 1.00 83.94 100 LEU A O 1
ATOM 786 N N . MET A 1 101 ? 8.850 6.395 -10.212 1.00 85.50 101 MET A N 1
ATOM 787 C CA . MET A 1 101 ? 8.235 7.691 -10.517 1.00 85.50 101 MET A CA 1
ATOM 788 C C . MET A 1 101 ? 8.942 8.395 -11.669 1.00 85.50 101 MET A C 1
ATOM 790 O O . MET A 1 101 ? 8.267 9.028 -12.468 1.00 85.50 101 MET A O 1
ATOM 794 N N . PHE A 1 102 ? 10.275 8.304 -11.752 1.00 85.12 102 PHE A N 1
ATOM 795 C CA . PHE A 1 102 ? 11.013 8.850 -12.890 1.00 85.12 102 PHE A CA 1
ATOM 796 C C . PHE A 1 102 ? 10.573 8.182 -14.193 1.00 85.12 102 PHE A C 1
ATOM 798 O O . PHE A 1 102 ? 10.237 8.892 -15.128 1.00 85.12 102 PHE A O 1
ATOM 805 N N . GLU A 1 103 ? 10.516 6.849 -14.229 1.00 82.75 103 GLU A N 1
ATOM 806 C CA . GLU A 1 103 ? 10.067 6.081 -15.398 1.00 82.75 103 GLU A CA 1
ATOM 807 C C . GLU A 1 103 ? 8.620 6.384 -15.791 1.00 82.75 103 GLU A C 1
ATOM 809 O O . GLU A 1 103 ? 8.304 6.395 -16.971 1.00 82.75 103 GLU A O 1
ATOM 814 N N . TRP A 1 104 ? 7.747 6.667 -14.824 1.00 78.81 104 TRP A N 1
ATOM 815 C CA . TRP A 1 104 ? 6.344 6.972 -15.101 1.00 78.81 104 TRP A CA 1
ATOM 816 C C . TRP A 1 104 ? 6.114 8.363 -15.719 1.00 78.81 104 TRP A C 1
ATOM 818 O O . TRP A 1 104 ? 5.126 8.569 -16.422 1.00 78.81 104 TRP A O 1
ATOM 828 N N . VAL A 1 105 ? 6.981 9.344 -15.441 1.00 82.62 105 VAL A N 1
ATOM 829 C CA . VAL A 1 105 ? 6.800 10.730 -15.924 1.00 82.62 105 VAL A CA 1
ATOM 830 C C . VAL A 1 105 ? 7.536 11.043 -17.230 1.00 82.62 105 VAL A C 1
ATOM 832 O O . VAL A 1 105 ? 7.404 12.167 -17.724 1.00 82.62 105 VAL A O 1
ATOM 835 N N . VAL A 1 106 ? 8.321 10.103 -17.764 1.00 74.75 106 VAL A N 1
ATOM 836 C CA . VAL A 1 106 ? 9.106 10.251 -19.007 1.00 74.75 106 VAL A CA 1
ATOM 837 C C . VAL A 1 106 ? 8.527 9.425 -20.144 1.00 74.75 106 VAL A C 1
ATOM 839 O O . VAL A 1 106 ? 8.587 9.935 -21.286 1.00 74.75 106 VAL A O 1
#

Foldseek 3Di:
DDQAAEAEEEEEEALEPVSLVVVVVQVVCVVVNNYDYQAYEYEELDPPRPNCVPPNDDNRYDYHNDDPLVCCCVVVVPDDPDDPPDHYYHYDDDPCVVVSVVVNVD

Radius of gyration: 13.98 Å; chains: 1; bounding box: 28×33×41 Å

pLDDT: mean 93.0, std 6.87, range [53.09, 98.44]

Sequence (106 aa):
MSEAITMRDVVVIGGGCYGTFYAGQLAKAKAKDKADYRCVIVVDQDEGCRARRELGEAPDRTFEVSDWTAYFDRYLGAARRAIPLEPQDYIVPSPHMPHLMFEWVV

Secondary structure (DSSP, 8-state):
-PPPEE-SEEEEE-SSHHHHHHHHHHHHHHTTTSEE-SEEEEEES-TT-HHHHHH--BTTEEEEE--HHHHHHHHHHTPPPPPTTSPPPEEE--TTHHHHHHHHH-